Protein AF-A0A0G1T7R8-F1 (afdb_monomer_lite)

Radius of gyration: 22.62 Å; chains: 1; bounding box: 41×44×60 Å

Secondary structure (DSSP, 8-state):
--HHHHHHHHHHHHHHTTSSS--SS----------B--EEEEEEEESSEE-TT--EEEEEEEEEEEEE--TTS--EEEEEEEEEEEEEE--SSSEEEEEEEEEEEETTTEEEEEEEEEEEE-

Sequence (122 aa):
MTSRMLRQLLVVVTLVVMTSACEQMARSTVSPSPVVVPTTGTVTASPGSTSLGHSVNVSWTATSSVRVDVCNVQCSTLATATVSGQTTHTPSAPGEWRYVLYGVAAQPDVFVRLAETSVTVR

Foldseek 3Di:
DPVVVVVVVVVVVVVPVPDDDPDDDDPDPPPQQDFWWDKAKDKDWPPQEEEAQDKIKIKMKMKIWTWGDDPPDDIDTPDMDMDIDMDIDGDHDFAKDKDWDWDDGDPPDDIDTHYMGIHGYD

Structure (mmCIF, N/CA/C/O backbone):
data_AF-A0A0G1T7R8-F1
#
_entry.id   AF-A0A0G1T7R8-F1
#
loop_
_atom_site.group_PDB
_atom_site.id
_atom_site.type_symbol
_atom_site.label_atom_id
_atom_site.label_alt_id
_atom_site.label_comp_id
_atom_site.label_asym_id
_atom_site.label_entity_id
_atom_site.label_seq_id
_atom_site.pdbx_PDB_ins_code
_atom_site.Cartn_x
_atom_site.Cartn_y
_atom_site.Cartn_z
_atom_site.occupancy
_atom_site.B_iso_or_equiv
_atom_site.auth_seq_id
_atom_site.auth_comp_id
_atom_site.auth_asym_id
_atom_site.auth_atom_id
_atom_site.pdbx_PDB_model_num
ATOM 1 N N . MET A 1 1 ? 0.023 30.291 30.024 1.00 51.03 1 MET A N 1
ATOM 2 C CA . MET A 1 1 ? 0.276 29.156 30.946 1.00 51.03 1 MET A CA 1
ATOM 3 C C . MET A 1 1 ? -1.027 28.411 31.283 1.00 51.03 1 MET A C 1
ATOM 5 O O . MET A 1 1 ? -1.378 28.288 32.444 1.00 51.03 1 MET A O 1
ATOM 9 N N . THR A 1 2 ? -1.765 27.897 30.292 1.00 51.75 2 THR A N 1
ATOM 10 C CA . THR A 1 2 ? -3.112 27.309 30.513 1.00 51.75 2 THR A CA 1
ATOM 11 C C . THR A 1 2 ? -3.282 25.884 29.969 1.00 51.75 2 THR A C 1
ATOM 13 O O . THR A 1 2 ? -4.270 25.231 30.288 1.00 51.75 2 THR A O 1
ATOM 16 N N . SER A 1 3 ? -2.315 25.329 29.222 1.00 53.81 3 SER A N 1
ATOM 17 C CA . SER A 1 3 ? -2.485 23.990 28.623 1.00 53.81 3 SER A CA 1
ATOM 18 C C . SER A 1 3 ? -2.158 22.816 29.557 1.00 53.81 3 SER A C 1
ATOM 20 O O . SER A 1 3 ? -2.613 21.700 29.309 1.00 53.81 3 SER A O 1
ATOM 22 N N . ARG A 1 4 ? -1.418 23.039 30.656 1.00 53.28 4 ARG A N 1
ATOM 23 C CA . ARG A 1 4 ? -1.129 21.973 31.638 1.00 53.28 4 A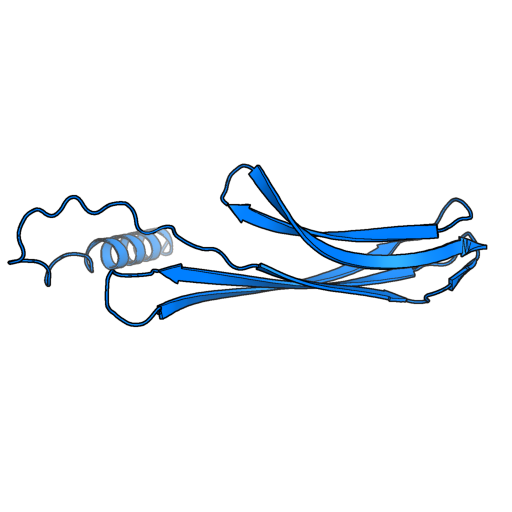RG A CA 1
ATOM 24 C C . ARG A 1 4 ? -2.352 21.605 32.482 1.00 53.28 4 ARG A C 1
ATOM 26 O O . ARG A 1 4 ? -2.565 20.423 32.725 1.00 53.28 4 ARG A O 1
ATOM 33 N N . MET A 1 5 ? -3.186 22.583 32.838 1.00 50.88 5 MET A N 1
ATOM 34 C CA . MET A 1 5 ? -4.421 22.336 33.593 1.00 50.88 5 MET A CA 1
ATOM 35 C C . MET A 1 5 ? -5.480 21.626 32.746 1.00 50.88 5 MET A C 1
ATOM 37 O O . MET A 1 5 ? -6.126 20.71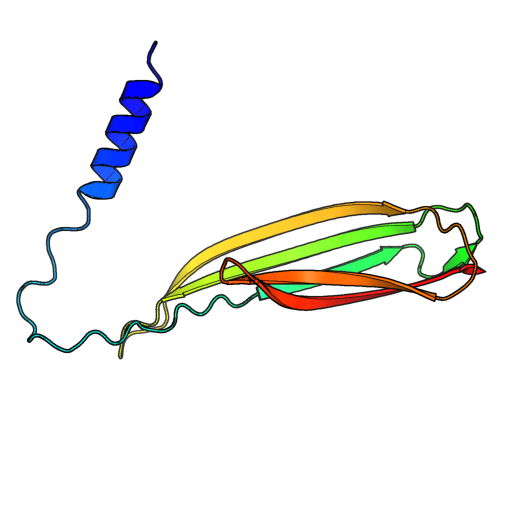2 33.242 1.00 50.88 5 MET A O 1
ATOM 41 N N . LEU A 1 6 ? -5.582 21.945 31.448 1.00 49.31 6 LEU A N 1
ATOM 42 C CA . LEU A 1 6 ? -6.498 21.248 30.538 1.00 49.31 6 LEU A CA 1
ATOM 43 C C . LEU A 1 6 ? -6.104 19.775 30.346 1.00 49.31 6 LEU A C 1
ATOM 45 O O . LEU A 1 6 ? -6.970 18.911 30.345 1.00 49.31 6 LEU A O 1
ATOM 49 N N . ARG A 1 7 ? -4.801 19.467 30.247 1.00 52.78 7 ARG A N 1
ATOM 50 C CA . ARG A 1 7 ? -4.322 18.075 30.158 1.00 52.78 7 ARG A CA 1
ATOM 51 C C . ARG A 1 7 ? -4.558 17.290 31.445 1.00 52.78 7 ARG A C 1
ATOM 53 O O . ARG A 1 7 ? -4.936 16.130 31.362 1.00 52.78 7 ARG A O 1
ATOM 60 N N . GLN A 1 8 ? -4.373 17.903 32.614 1.00 52.25 8 GLN A N 1
ATOM 61 C CA . GLN A 1 8 ? -4.674 17.243 33.887 1.00 52.25 8 GLN A CA 1
ATOM 62 C C . GLN A 1 8 ? -6.178 17.024 34.071 1.00 52.25 8 GLN A C 1
ATOM 64 O O . GLN A 1 8 ? -6.567 15.940 34.484 1.00 52.25 8 GLN A O 1
ATOM 69 N N . LEU A 1 9 ? -7.026 17.984 33.686 1.00 48.97 9 LEU A N 1
ATOM 70 C CA . LEU A 1 9 ? -8.479 17.811 33.735 1.00 48.97 9 LEU A CA 1
ATOM 71 C C . LEU A 1 9 ? -8.946 16.692 32.792 1.00 48.97 9 LEU A C 1
ATOM 73 O O . LEU A 1 9 ? -9.767 15.872 33.179 1.00 48.97 9 LEU A O 1
ATOM 77 N N . LEU A 1 10 ? -8.385 16.621 31.579 1.00 49.28 10 LEU A N 1
ATOM 78 C CA . LEU A 1 10 ? -8.746 15.608 30.584 1.00 49.28 10 LEU A CA 1
ATOM 79 C C . LEU A 1 10 ? -8.294 14.208 31.017 1.00 49.28 10 LEU A C 1
ATOM 81 O O . LEU A 1 10 ? -9.065 13.274 30.861 1.00 49.28 10 LEU A O 1
ATOM 85 N N . VAL A 1 11 ? -7.106 14.082 31.628 1.00 52.28 11 VAL A N 1
ATOM 86 C CA . VAL A 1 11 ? -6.603 12.819 32.204 1.00 52.28 11 VAL A CA 1
ATOM 87 C C . VAL A 1 11 ? -7.409 12.393 33.433 1.00 52.28 11 VAL A C 1
ATOM 89 O O . VAL A 1 11 ? -7.689 11.213 33.588 1.00 52.28 11 VAL A O 1
ATOM 92 N N . VAL A 1 12 ? -7.825 13.326 34.295 1.00 48.34 12 VAL A N 1
ATOM 93 C CA . VAL A 1 12 ? -8.665 13.009 35.464 1.00 48.34 12 VAL A CA 1
ATOM 94 C C . VAL A 1 12 ? -10.082 12.613 35.034 1.00 48.34 12 VAL A C 1
ATOM 96 O O . VAL A 1 12 ? -10.644 11.682 35.601 1.00 48.34 12 VAL A O 1
ATOM 99 N N . VAL A 1 13 ? -10.641 13.231 33.989 1.00 42.97 13 VAL A N 1
ATOM 100 C CA . VAL A 1 13 ? -11.958 12.857 33.444 1.00 42.97 13 VAL A CA 1
ATOM 101 C C . VAL A 1 13 ? -11.915 11.500 32.725 1.00 42.97 13 VAL A C 1
ATOM 103 O O . VAL A 1 13 ? -12.845 10.718 32.897 1.00 42.97 13 VAL A O 1
ATOM 106 N N . THR A 1 14 ? -10.839 11.148 32.004 1.00 49.03 14 THR A N 1
ATOM 107 C CA . THR A 1 14 ? -10.681 9.777 31.470 1.00 49.03 14 THR A CA 1
ATOM 108 C C . THR A 1 14 ? -10.382 8.734 32.545 1.00 49.03 14 THR A C 1
ATOM 110 O O . THR A 1 14 ? -10.718 7.571 32.338 1.00 49.03 14 THR A O 1
ATOM 113 N N . LEU A 1 15 ? -9.815 9.111 33.697 1.00 43.78 15 LEU A N 1
ATOM 114 C CA . LEU A 1 15 ? -9.581 8.174 34.804 1.00 43.78 15 LEU A CA 1
ATOM 115 C C . LEU A 1 15 ? -10.829 7.924 35.676 1.00 43.78 15 LEU A C 1
ATOM 117 O O . LEU A 1 15 ? -10.900 6.894 36.339 1.00 43.78 15 LEU A O 1
ATOM 121 N N . VAL A 1 16 ? -11.811 8.834 35.693 1.00 44.31 16 VAL A N 1
ATOM 122 C CA . VAL A 1 16 ? -12.982 8.756 36.596 1.00 44.31 16 VAL A CA 1
ATOM 123 C C . VAL A 1 16 ? -14.208 8.065 35.968 1.00 44.31 16 VAL A C 1
ATOM 125 O O . VAL A 1 16 ? -15.100 7.634 36.693 1.00 44.31 16 VAL A O 1
ATOM 128 N N . VAL A 1 17 ? -14.243 7.809 34.656 1.00 44.34 17 VAL A N 1
ATOM 129 C CA . VAL A 1 17 ? -15.330 7.026 34.016 1.00 44.34 17 VAL A CA 1
ATOM 130 C C . VAL A 1 17 ? -14.970 5.531 33.920 1.00 44.34 17 VAL A C 1
ATOM 132 O O . VAL A 1 17 ? -15.100 4.900 32.877 1.00 44.34 17 VAL A O 1
ATOM 135 N N . MET A 1 18 ? -14.480 4.951 35.021 1.00 46.47 18 MET A N 1
ATOM 136 C CA . MET A 1 18 ? -14.312 3.493 35.182 1.00 46.47 18 MET A CA 1
ATOM 137 C C . MET A 1 18 ? -14.896 2.942 36.488 1.00 46.47 18 MET A C 1
ATOM 139 O O . MET A 1 18 ? -14.677 1.784 36.835 1.00 46.47 18 MET A O 1
ATOM 143 N N . THR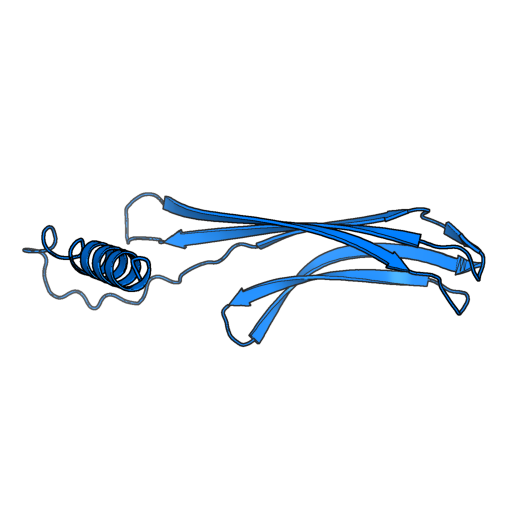 A 1 19 ? -15.699 3.726 37.202 1.00 51.78 19 THR A N 1
ATOM 144 C CA . THR A 1 19 ? -16.430 3.231 38.370 1.00 51.78 19 THR A CA 1
ATOM 145 C C . THR A 1 19 ? -17.929 3.322 38.129 1.00 51.78 19 THR A C 1
ATOM 147 O O . THR A 1 19 ? -18.431 4.399 37.822 1.00 51.78 19 THR A O 1
ATOM 150 N N . SER A 1 20 ? -18.619 2.198 38.346 1.00 45.03 20 SER A N 1
ATOM 151 C CA . SER A 1 20 ? -20.080 1.993 38.398 1.00 45.03 20 SER A CA 1
ATOM 152 C C . SER A 1 20 ? -20.773 1.459 37.133 1.00 45.03 20 SER A C 1
ATOM 154 O O . SER A 1 20 ? -21.517 2.148 36.451 1.00 45.03 20 SER A O 1
ATOM 156 N N . ALA A 1 21 ? -20.556 0.167 36.867 1.00 37.59 21 ALA A N 1
ATOM 157 C CA . ALA A 1 21 ? -21.626 -0.816 36.619 1.00 37.59 21 ALA A CA 1
ATOM 158 C C . ALA A 1 21 ? -21.008 -2.223 36.518 1.00 37.59 21 ALA A C 1
ATOM 160 O O . ALA A 1 21 ? -21.096 -2.895 35.498 1.00 37.59 21 ALA A O 1
ATOM 161 N N . CYS A 1 22 ? -20.298 -2.649 37.563 1.00 40.78 22 CYS A N 1
ATOM 162 C CA . CYS A 1 22 ? -19.892 -4.046 37.716 1.00 40.78 22 CYS A CA 1
ATOM 163 C C . CYS A 1 22 ? -19.820 -4.384 39.211 1.00 40.78 22 CYS A C 1
ATOM 165 O O . CYS A 1 22 ? -18.827 -4.899 39.712 1.00 40.78 22 CYS A O 1
ATOM 167 N N . GLU A 1 23 ? -20.865 -4.019 39.954 1.00 43.78 23 GLU A N 1
ATOM 168 C CA . GLU A 1 23 ? -21.167 -4.703 41.208 1.00 43.78 23 GLU A CA 1
ATOM 169 C C . GLU A 1 23 ? -22.203 -5.778 40.892 1.00 43.78 23 GLU A C 1
ATOM 171 O O . GLU A 1 23 ? -23.192 -5.511 40.219 1.00 43.78 23 GLU A O 1
ATOM 176 N N . GLN A 1 24 ? -21.929 -6.992 41.368 1.00 39.00 24 GLN A N 1
ATOM 177 C CA . GLN A 1 24 ? -22.662 -8.237 41.122 1.00 39.00 24 GLN A CA 1
ATOM 178 C C . GLN A 1 24 ? -22.487 -8.845 39.731 1.00 39.00 24 GLN A C 1
ATOM 180 O O . GLN A 1 24 ? -23.417 -8.936 38.944 1.00 39.00 24 GLN A O 1
ATOM 185 N N . MET A 1 25 ? -21.329 -9.458 39.512 1.00 38.25 25 MET A N 1
ATOM 186 C CA . MET A 1 25 ? -21.329 -10.873 39.150 1.00 38.25 25 MET A CA 1
ATOM 187 C C . MET A 1 25 ? -20.030 -11.511 39.625 1.00 38.25 25 MET A C 1
ATOM 189 O O . MET A 1 25 ? -18.992 -10.861 39.730 1.00 38.25 25 MET A O 1
ATOM 193 N N . ALA A 1 26 ? -20.152 -12.771 40.028 1.00 38.28 26 ALA A N 1
ATOM 194 C CA . ALA A 1 26 ? -19.116 -13.575 40.643 1.00 38.28 26 ALA A CA 1
ATOM 195 C C . ALA A 1 26 ? -17.767 -13.432 39.933 1.00 38.28 26 ALA A C 1
ATOM 197 O O . ALA A 1 26 ? -17.708 -13.287 38.714 1.00 38.28 26 ALA A O 1
ATOM 198 N N . ARG A 1 27 ? -16.705 -13.530 40.736 1.00 42.31 27 ARG A N 1
ATOM 199 C CA . ARG A 1 27 ? -15.289 -13.618 40.369 1.00 42.31 27 ARG A CA 1
ATOM 200 C C . ARG A 1 27 ? -15.059 -14.739 39.345 1.00 42.31 27 ARG A C 1
ATOM 202 O O . ARG A 1 27 ? -14.542 -15.797 39.677 1.00 42.31 27 ARG A O 1
ATOM 209 N N . SER A 1 28 ? -15.471 -14.512 38.106 1.00 38.56 28 SER A N 1
ATOM 210 C CA . SER A 1 28 ? -15.029 -15.266 36.952 1.00 38.56 28 SER A CA 1
ATOM 211 C C . SER A 1 28 ? -13.677 -14.687 36.611 1.00 38.56 28 SER A C 1
ATOM 213 O O . SER A 1 28 ? -13.536 -13.482 36.415 1.00 38.56 28 SER A O 1
ATOM 215 N N . THR A 1 29 ? -12.667 -15.542 36.623 1.00 39.41 29 THR A N 1
ATOM 216 C CA . THR A 1 29 ? -11.401 -15.331 35.939 1.00 39.41 29 THR A CA 1
ATOM 217 C C . THR A 1 29 ? -11.711 -14.737 34.567 1.00 39.41 29 THR A C 1
ATOM 219 O O . THR A 1 29 ? -12.133 -15.450 33.659 1.00 39.41 29 THR A O 1
ATOM 222 N N . VAL A 1 30 ? -11.579 -13.415 34.431 1.00 42.72 30 VAL A N 1
ATOM 223 C CA . VAL A 1 30 ? -11.630 -12.749 33.134 1.00 42.72 30 VAL A CA 1
ATOM 224 C C . VAL A 1 30 ? -10.374 -13.227 32.427 1.00 42.72 30 VAL A C 1
ATOM 226 O O . VAL A 1 30 ? -9.285 -12.695 32.632 1.00 42.72 30 VAL A O 1
ATOM 229 N N . SER A 1 31 ? -10.509 -14.315 31.668 1.00 42.97 31 SER A N 1
ATOM 230 C CA . SER A 1 31 ? -9.562 -14.621 30.609 1.00 42.97 31 SER A CA 1
ATOM 231 C C . SER A 1 31 ? -9.470 -13.344 29.778 1.00 42.97 31 SER A C 1
ATOM 233 O O . SER A 1 31 ? -10.529 -12.825 29.414 1.00 42.97 31 SER A O 1
ATOM 235 N N . PRO A 1 32 ? -8.276 -12.777 29.536 1.00 46.84 32 PRO A N 1
ATOM 236 C CA . PRO A 1 32 ? -8.171 -11.599 28.696 1.00 46.84 32 PRO A CA 1
ATOM 237 C C . PRO A 1 32 ? -8.794 -11.967 27.353 1.00 46.84 32 PRO A C 1
ATOM 239 O O . PRO A 1 32 ? -8.266 -12.823 26.640 1.00 46.84 32 PRO A O 1
ATOM 242 N N . SER A 1 33 ? -9.960 -11.397 27.043 1.00 52.41 33 SER A N 1
ATOM 243 C CA . SER A 1 33 ? -10.527 -11.526 25.710 1.00 52.41 33 SER A CA 1
ATOM 244 C C . SER A 1 33 ? -9.453 -11.058 24.732 1.00 52.41 33 SER A C 1
ATOM 246 O O . SER A 1 33 ? -8.875 -9.986 24.951 1.00 52.41 33 SER A O 1
ATOM 248 N N . PRO A 1 34 ? -9.120 -11.849 23.702 1.00 55.88 34 PRO A N 1
ATOM 249 C CA . PRO A 1 34 ? -8.091 -11.459 22.759 1.00 55.88 34 PRO A CA 1
ATOM 250 C C . PRO A 1 34 ? -8.529 -10.152 22.101 1.00 55.88 34 PRO A C 1
ATOM 252 O O . PRO A 1 34 ? -9.563 -10.091 21.440 1.00 55.88 34 PRO A O 1
ATOM 255 N N . VAL A 1 35 ? -7.757 -9.084 22.302 1.00 58.62 35 VAL A N 1
ATOM 256 C CA . VAL A 1 35 ? -7.920 -7.865 21.513 1.00 58.62 35 VAL A CA 1
ATOM 257 C C . VAL A 1 35 ? -7.465 -8.217 20.103 1.00 58.62 35 VAL A C 1
ATOM 259 O O . VAL A 1 35 ? -6.270 -8.329 19.838 1.00 58.62 35 VAL A O 1
ATOM 262 N N . VAL A 1 36 ? -8.419 -8.453 19.205 1.00 60.59 36 VAL A N 1
ATOM 263 C CA . VAL A 1 36 ? -8.120 -8.688 17.794 1.00 60.59 36 VAL A CA 1
ATOM 264 C C . VAL A 1 36 ? -8.013 -7.331 17.113 1.00 60.59 36 VAL A C 1
ATOM 266 O O . VAL A 1 36 ? -8.947 -6.526 17.154 1.00 60.59 36 VAL A O 1
ATOM 269 N N . VAL A 1 37 ? -6.871 -7.088 16.471 1.00 69.06 37 VAL A N 1
ATOM 270 C CA . VAL A 1 37 ? -6.619 -5.891 15.664 1.00 69.06 37 VAL A CA 1
ATOM 271 C C . VAL A 1 37 ? -6.623 -6.295 14.186 1.00 69.06 37 VAL A C 1
ATOM 273 O O . VAL A 1 37 ? -5.559 -6.535 13.607 1.00 69.06 37 VAL A O 1
ATOM 276 N N . PRO A 1 38 ? -7.798 -6.465 13.547 1.00 70.25 38 PRO A N 1
ATOM 277 C CA . PRO A 1 38 ? -7.845 -6.691 12.110 1.00 70.25 38 PRO A CA 1
ATOM 278 C C . PRO A 1 38 ? -7.244 -5.488 11.377 1.00 70.25 38 PRO A C 1
ATOM 280 O O . PRO A 1 38 ? -7.619 -4.335 11.615 1.00 70.25 38 PRO A O 1
ATOM 283 N N . THR A 1 39 ? -6.321 -5.784 10.466 1.00 81.25 39 THR A N 1
ATOM 284 C CA . THR A 1 39 ? -5.651 -4.806 9.610 1.00 81.25 39 THR A CA 1
ATOM 285 C C . THR A 1 39 ? -5.889 -5.163 8.147 1.00 81.25 39 THR A C 1
ATOM 287 O O . THR A 1 39 ? -5.813 -6.326 7.755 1.00 81.25 39 THR A O 1
ATOM 290 N N . THR A 1 40 ? -6.206 -4.165 7.330 1.00 88.62 40 THR A N 1
ATOM 291 C CA . THR A 1 40 ? -6.351 -4.289 5.876 1.00 88.62 40 THR A CA 1
ATOM 292 C C . THR A 1 40 ? -5.608 -3.150 5.199 1.00 88.62 40 THR A C 1
ATOM 294 O O . THR A 1 40 ? -5.342 -2.114 5.811 1.00 88.62 40 THR A O 1
ATOM 297 N N . GLY A 1 41 ? -5.244 -3.318 3.932 1.00 91.75 41 GLY A N 1
ATOM 298 C CA . GLY A 1 41 ? -4.610 -2.240 3.194 1.00 91.75 41 GLY A CA 1
ATOM 299 C C . GLY A 1 41 ? -4.583 -2.467 1.696 1.00 91.75 41 GLY A C 1
ATOM 300 O O . GLY A 1 41 ? -4.855 -3.558 1.204 1.00 91.75 41 GLY A O 1
ATOM 301 N N . THR A 1 42 ? -4.253 -1.403 0.981 1.00 92.88 42 THR A N 1
ATOM 302 C CA . THR A 1 42 ? -4.058 -1.371 -0.463 1.00 92.88 42 THR A CA 1
ATOM 303 C C . THR A 1 42 ? -2.759 -0.637 -0.763 1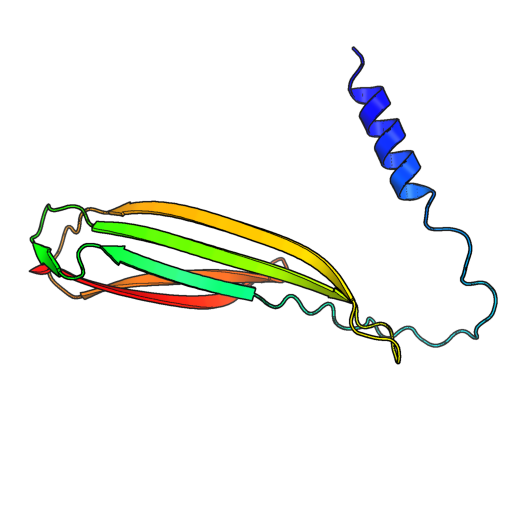.00 92.88 42 THR A C 1
ATOM 305 O O . THR A 1 42 ? -2.388 0.315 -0.074 1.00 92.88 42 THR A O 1
ATOM 308 N N . VAL A 1 43 ? -2.048 -1.088 -1.792 1.00 93.94 43 VAL A N 1
ATOM 309 C CA . VAL A 1 43 ? -0.873 -0.403 -2.332 1.00 93.94 43 VAL A CA 1
ATOM 310 C C . VAL A 1 43 ? -0.954 -0.433 -3.849 1.00 93.94 43 VAL A C 1
ATOM 312 O O . VAL A 1 43 ? -1.276 -1.462 -4.440 1.00 93.94 43 VAL A O 1
ATOM 315 N N . THR A 1 44 ? -0.687 0.703 -4.478 1.00 95.12 44 THR A N 1
ATOM 316 C CA . THR A 1 44 ? -0.695 0.860 -5.932 1.00 95.12 44 THR A CA 1
ATOM 317 C C . THR A 1 44 ? 0.545 1.613 -6.372 1.00 95.12 44 THR A C 1
ATOM 319 O O . THR A 1 44 ? 0.939 2.584 -5.729 1.00 95.12 44 THR A O 1
ATOM 322 N N . ALA A 1 45 ? 1.147 1.177 -7.475 1.00 93.31 45 ALA A N 1
ATOM 323 C CA . ALA A 1 45 ? 2.293 1.832 -8.085 1.00 93.31 45 ALA A CA 1
ATOM 324 C C . ALA A 1 45 ? 1.964 2.246 -9.525 1.00 93.31 45 ALA A C 1
ATOM 326 O O . ALA A 1 45 ? 1.308 1.507 -10.259 1.00 93.31 45 ALA A O 1
ATOM 327 N N . SER A 1 46 ? 2.396 3.443 -9.917 1.00 94.75 46 SER A N 1
ATOM 328 C CA . SER A 1 46 ? 2.157 4.007 -11.243 1.00 94.75 46 SER A CA 1
ATOM 329 C C . SER A 1 46 ? 3.372 4.805 -11.733 1.00 94.75 46 SER A C 1
ATOM 331 O O . SER A 1 46 ? 3.883 5.638 -10.981 1.00 94.75 46 SER A O 1
ATOM 333 N N . PRO A 1 47 ? 3.825 4.607 -12.983 1.00 94.56 47 PRO A N 1
ATOM 334 C CA . PRO A 1 47 ? 3.284 3.663 -13.968 1.00 94.56 47 PRO A CA 1
ATOM 335 C C . PRO A 1 47 ? 3.645 2.200 -13.637 1.00 94.56 47 PRO A C 1
ATOM 337 O O . PRO A 1 47 ? 4.636 1.940 -12.962 1.00 94.56 47 PRO A O 1
ATOM 340 N N . GLY A 1 48 ? 2.858 1.233 -14.131 1.00 89.88 48 GLY A N 1
ATOM 341 C CA . GLY A 1 48 ? 3.117 -0.211 -13.944 1.00 89.88 48 GLY A CA 1
ATOM 342 C C . GLY A 1 48 ? 4.359 -0.732 -14.689 1.00 89.88 48 GLY A C 1
ATOM 343 O O . GLY A 1 48 ? 4.870 -1.817 -14.407 1.00 89.88 48 GLY A O 1
ATOM 344 N N . SER A 1 49 ? 4.885 0.068 -15.615 1.00 93.12 49 SER A N 1
ATOM 345 C CA . SER A 1 49 ? 6.182 -0.134 -16.252 1.00 93.12 49 SER A CA 1
ATOM 346 C C . SER A 1 49 ? 6.859 1.209 -16.498 1.00 93.12 49 SER A C 1
ATOM 348 O O . SER A 1 49 ? 6.184 2.156 -16.900 1.00 93.12 49 SER A O 1
ATOM 350 N N . THR A 1 50 ? 8.173 1.288 -16.307 1.00 93.62 50 THR A N 1
ATOM 351 C CA . THR A 1 50 ? 8.948 2.519 -16.507 1.00 93.62 50 THR A CA 1
ATOM 352 C C . THR A 1 50 ? 10.349 2.219 -17.044 1.00 93.62 50 THR A C 1
ATOM 354 O O . THR A 1 50 ? 10.773 1.064 -17.050 1.00 93.62 50 THR A O 1
ATOM 357 N N . SER A 1 51 ? 11.068 3.247 -17.486 1.00 94.62 51 SER A N 1
ATOM 358 C CA . SER A 1 51 ? 12.490 3.137 -17.828 1.00 94.62 51 SER A CA 1
ATOM 359 C C . SER A 1 51 ? 13.364 3.576 -16.655 1.00 94.62 51 SER A C 1
ATOM 361 O O . SER A 1 51 ? 12.919 4.324 -15.780 1.00 94.62 51 SER A O 1
ATOM 363 N N . LEU A 1 52 ? 14.632 3.168 -16.651 1.00 92.25 52 LEU A N 1
ATOM 364 C CA . LEU A 1 52 ? 15.622 3.706 -15.713 1.00 92.25 52 LEU A CA 1
ATOM 365 C C . LEU A 1 52 ? 15.593 5.242 -15.640 1.00 92.25 52 LEU A C 1
ATOM 367 O O . LEU A 1 52 ? 15.391 5.936 -16.641 1.00 92.25 52 LEU A O 1
ATOM 371 N N . GLY A 1 53 ? 15.774 5.775 -14.429 1.00 86.56 53 GLY A N 1
ATOM 372 C CA . GLY A 1 53 ? 15.789 7.219 -14.181 1.00 86.56 53 GLY A CA 1
ATOM 373 C C . GLY A 1 53 ? 14.417 7.905 -14.204 1.00 86.56 53 GLY A C 1
ATOM 374 O O . GLY A 1 53 ? 14.346 9.098 -13.919 1.00 86.56 53 GLY A O 1
ATOM 375 N N . HIS A 1 54 ? 13.329 7.179 -14.479 1.00 92.38 54 HIS A N 1
ATOM 376 C CA . HIS A 1 54 ? 11.971 7.719 -14.434 1.00 92.38 54 HIS A CA 1
ATOM 377 C C . HIS A 1 54 ? 11.278 7.362 -13.122 1.00 92.38 54 HIS A C 1
ATOM 379 O O . HIS A 1 54 ? 11.343 6.231 -12.642 1.00 92.38 54 HIS A O 1
ATOM 385 N N . SER A 1 55 ? 10.585 8.336 -12.545 1.00 92.62 55 SER A N 1
ATOM 386 C CA . SER A 1 55 ? 9.933 8.170 -11.254 1.00 92.62 5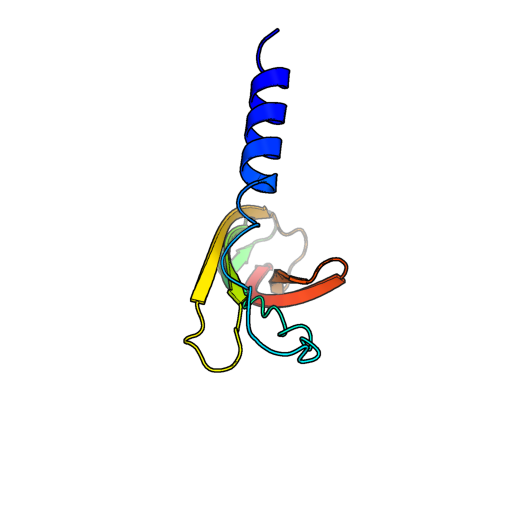5 SER A CA 1
ATOM 387 C C . SER A 1 55 ? 8.691 7.279 -11.315 1.00 92.62 55 SER A C 1
ATOM 389 O O . SER A 1 55 ? 7.888 7.345 -12.244 1.00 92.62 55 SER A O 1
ATOM 391 N N . VAL A 1 56 ? 8.520 6.486 -10.263 1.00 93.56 56 VAL A N 1
ATOM 392 C CA . VAL A 1 56 ? 7.341 5.683 -9.946 1.00 93.56 56 VAL A CA 1
ATOM 393 C C . VAL A 1 56 ? 6.676 6.297 -8.724 1.00 93.56 56 VAL A C 1
ATOM 395 O O . VAL A 1 56 ? 7.311 6.486 -7.686 1.00 93.56 56 VAL A O 1
ATOM 398 N N . ASN A 1 57 ? 5.387 6.584 -8.831 1.00 94.81 57 ASN A N 1
ATOM 399 C CA . ASN A 1 57 ? 4.559 7.014 -7.718 1.00 94.81 57 ASN A CA 1
ATOM 400 C C . ASN A 1 57 ? 3.915 5.800 -7.061 1.00 94.81 57 ASN A C 1
ATOM 402 O O . ASN A 1 57 ? 3.266 4.999 -7.730 1.00 94.81 57 ASN A O 1
ATOM 406 N N . VAL A 1 58 ? 4.062 5.690 -5.747 1.00 94.31 58 VAL A N 1
ATOM 407 C CA . VAL A 1 58 ? 3.481 4.619 -4.942 1.00 94.31 58 VAL A CA 1
ATOM 408 C C . VAL A 1 58 ? 2.543 5.246 -3.930 1.00 94.31 58 VAL A C 1
ATOM 410 O O . VAL A 1 58 ? 2.963 6.070 -3.119 1.00 94.31 58 VAL A O 1
ATOM 413 N N . SER A 1 59 ? 1.277 4.860 -3.972 1.00 94.56 59 SER A N 1
ATOM 414 C CA . SER A 1 59 ? 0.255 5.273 -3.014 1.00 94.56 59 SER A CA 1
ATOM 415 C C . SER A 1 59 ? -0.251 4.068 -2.240 1.00 94.56 59 SER A C 1
ATOM 417 O O . SER A 1 59 ? -0.277 2.943 -2.743 1.00 94.56 59 SER A O 1
ATOM 419 N N . TRP A 1 60 ? -0.637 4.296 -0.992 1.00 94.56 60 TRP A N 1
ATOM 420 C CA . TRP A 1 60 ? -1.123 3.240 -0.119 1.00 94.56 60 TRP A CA 1
ATOM 421 C C . TRP A 1 60 ? -2.179 3.760 0.845 1.00 94.56 60 TRP A C 1
ATOM 423 O O . TRP A 1 60 ? -2.248 4.948 1.164 1.00 94.56 60 TRP A O 1
ATOM 433 N N . THR A 1 61 ? -3.022 2.850 1.313 1.00 92.19 61 THR A N 1
ATOM 434 C CA . THR A 1 61 ? -3.985 3.083 2.389 1.00 92.19 61 THR A CA 1
ATOM 435 C C . THR A 1 61 ? -4.004 1.853 3.281 1.00 92.19 61 THR A C 1
ATOM 437 O O . THR A 1 61 ? -4.027 0.733 2.785 1.00 92.19 61 THR A O 1
ATOM 440 N N . ALA A 1 62 ? -3.975 2.051 4.591 1.00 89.31 62 ALA A N 1
ATOM 441 C CA . ALA A 1 62 ? -4.071 0.999 5.588 1.00 89.31 62 ALA A CA 1
ATOM 442 C C . ALA A 1 62 ? -5.164 1.357 6.594 1.00 89.31 62 ALA A C 1
ATOM 444 O O . ALA A 1 62 ? -5.242 2.496 7.056 1.00 89.31 62 ALA A O 1
ATOM 445 N N . THR A 1 63 ? -5.980 0.377 6.958 1.00 86.31 63 THR A N 1
ATOM 446 C CA . THR A 1 63 ? -7.017 0.509 7.976 1.00 86.31 63 THR A CA 1
ATOM 447 C C . THR A 1 63 ? -6.782 -0.526 9.062 1.00 86.31 63 THR A C 1
ATOM 449 O O . THR A 1 63 ? -6.586 -1.707 8.788 1.00 86.31 63 THR A O 1
ATOM 452 N N . SER A 1 64 ? -6.813 -0.071 10.308 1.00 82.81 64 SER A N 1
ATOM 453 C CA . SER A 1 64 ? -6.787 -0.907 11.501 1.00 82.81 64 SER A CA 1
ATOM 454 C C . SER A 1 64 ? -8.052 -0.650 12.305 1.00 82.81 64 SER A C 1
ATOM 456 O O . SER A 1 64 ? -8.504 0.493 12.395 1.00 82.81 64 SER A O 1
ATOM 458 N N . SER A 1 65 ? -8.638 -1.691 12.888 1.00 78.00 65 SER A N 1
ATOM 459 C CA . SER A 1 65 ? -9.729 -1.515 13.848 1.00 78.00 65 SER A CA 1
ATOM 460 C C . SER A 1 65 ? -9.470 -2.306 15.118 1.00 78.00 65 SER A C 1
ATOM 462 O O . SER A 1 65 ? -8.856 -3.364 15.075 1.00 78.00 65 SER A O 1
ATOM 464 N N . VAL A 1 66 ? -9.917 -1.775 16.253 1.00 69.56 66 VAL A N 1
ATOM 465 C CA . VAL A 1 66 ? -9.850 -2.449 17.551 1.00 69.56 66 VAL A CA 1
ATOM 466 C C . VAL A 1 66 ? -11.232 -2.993 17.869 1.00 69.56 66 VAL A C 1
ATOM 468 O O . VAL A 1 66 ? -12.210 -2.239 17.915 1.00 69.56 66 VAL A O 1
ATOM 471 N N . ARG A 1 67 ? -11.311 -4.305 18.094 1.00 68.19 67 ARG A N 1
ATOM 472 C CA . ARG A 1 67 ? -12.531 -4.991 18.522 1.00 68.19 67 ARG A CA 1
ATOM 473 C C . ARG A 1 67 ? -12.329 -5.535 19.927 1.00 68.19 67 ARG A C 1
ATOM 475 O O . ARG A 1 67 ? -11.274 -6.089 20.229 1.00 68.19 67 ARG A O 1
ATOM 482 N N . VAL A 1 68 ? -13.334 -5.356 20.778 1.00 60.75 68 VAL A N 1
ATOM 483 C CA . VAL A 1 68 ? -13.391 -6.028 22.077 1.00 60.75 68 VAL A CA 1
ATOM 484 C C . VAL A 1 68 ? -14.547 -7.005 22.044 1.00 60.75 68 VAL A C 1
ATOM 486 O O . VAL A 1 68 ? -15.709 -6.617 21.908 1.00 60.75 68 VAL A O 1
ATOM 489 N N . ASP A 1 69 ? -14.191 -8.277 22.176 1.00 59.84 69 ASP A N 1
ATOM 490 C CA . ASP A 1 69 ? -15.140 -9.363 22.336 1.00 59.84 69 ASP A CA 1
ATOM 491 C C . ASP A 1 69 ? -15.416 -9.531 23.827 1.00 59.84 69 ASP A C 1
ATOM 493 O O . ASP A 1 69 ? -14.630 -10.117 24.572 1.00 59.84 69 ASP A O 1
ATOM 497 N N . VAL A 1 70 ? -16.528 -8.970 24.292 1.00 60.12 70 VAL A N 1
ATOM 498 C CA . VAL A 1 70 ? -17.030 -9.272 25.633 1.00 60.12 70 VAL A CA 1
ATOM 499 C C . VAL A 1 70 ? -17.845 -10.553 25.521 1.00 60.12 70 VAL A C 1
ATOM 501 O O . VAL A 1 70 ? -18.762 -10.628 24.705 1.00 60.12 70 VAL A O 1
ATOM 504 N N . CYS A 1 71 ? -17.486 -11.572 26.307 1.00 52.59 71 CYS A N 1
ATOM 505 C CA . CYS A 1 71 ? -18.139 -12.880 26.308 1.00 52.59 71 CYS A CA 1
ATOM 506 C C . CYS A 1 71 ? -19.670 -12.757 26.164 1.00 52.59 71 CYS A C 1
ATOM 508 O O . CYS A 1 71 ? -20.323 -12.143 27.005 1.00 52.59 71 CYS A O 1
ATOM 510 N N . ASN A 1 72 ? -20.232 -13.376 25.119 1.00 50.28 72 ASN A N 1
ATOM 511 C CA . ASN A 1 72 ? -21.673 -13.486 24.842 1.00 50.28 72 ASN A CA 1
ATOM 512 C C . ASN A 1 72 ? -22.463 -12.212 24.474 1.00 50.28 72 ASN A C 1
ATOM 514 O O . ASN A 1 72 ? -23.689 -12.289 24.393 1.00 50.28 72 ASN A O 1
ATOM 518 N N . VAL A 1 73 ? -21.828 -11.077 24.163 1.00 48.75 73 VAL A N 1
ATOM 519 C CA . VAL A 1 73 ? -22.537 -9.901 23.615 1.00 48.75 73 VAL A CA 1
ATOM 520 C C . VAL A 1 73 ? -21.792 -9.370 22.389 1.00 48.75 73 VAL A C 1
ATOM 522 O O . VAL A 1 73 ? -20.568 -9.393 22.343 1.00 48.75 73 VAL A O 1
ATOM 525 N N . GLN A 1 74 ? -22.551 -8.962 21.368 1.00 56.16 74 GLN A N 1
ATOM 526 C CA . GLN A 1 74 ? -22.101 -8.517 20.042 1.00 56.16 74 GLN A CA 1
ATOM 527 C C . GLN A 1 74 ? -20.717 -7.838 20.017 1.00 56.16 74 GLN A C 1
ATOM 529 O O . GLN A 1 74 ? -20.484 -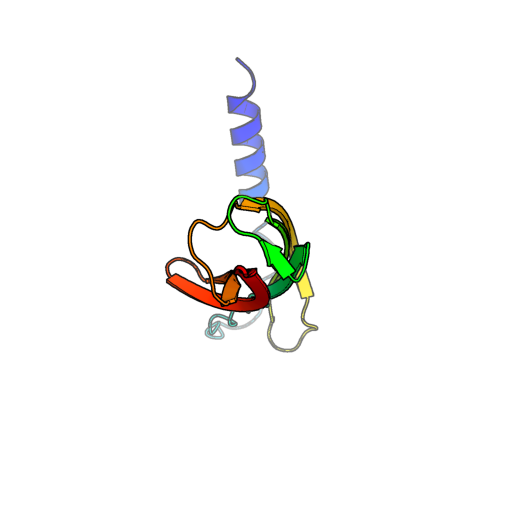6.852 20.720 1.00 56.16 74 GLN A O 1
ATOM 534 N N . CYS A 1 75 ? -19.834 -8.319 19.130 1.00 58.44 75 CYS A N 1
ATOM 535 C CA . CYS A 1 75 ? -18.530 -7.715 18.858 1.00 58.44 75 CYS A CA 1
ATOM 536 C C . CYS A 1 75 ? -18.696 -6.226 18.532 1.00 58.44 75 CYS A C 1
ATOM 538 O O . CYS A 1 75 ? -19.230 -5.871 17.477 1.00 58.44 75 CYS A O 1
ATOM 540 N N . SER A 1 76 ? -18.211 -5.350 19.409 1.00 62.72 76 SER A N 1
ATOM 541 C CA . SER A 1 76 ? -18.272 -3.905 19.189 1.00 62.72 76 SER A CA 1
ATOM 542 C C . SER A 1 76 ? -16.922 -3.397 18.690 1.00 62.72 76 SER A C 1
ATOM 544 O O . SER A 1 76 ? -15.873 -3.675 19.275 1.00 62.72 76 SER A O 1
ATOM 546 N N . THR A 1 77 ? -16.940 -2.664 17.573 1.00 67.00 77 THR A N 1
ATOM 547 C CA . THR A 1 77 ? -15.744 -1.972 17.072 1.00 67.00 77 THR A CA 1
ATOM 548 C C . THR A 1 77 ? -15.579 -0.685 17.868 1.00 67.00 77 THR A C 1
ATOM 550 O O . THR A 1 77 ? -16.443 0.185 17.813 1.00 67.00 77 THR A O 1
ATOM 553 N N . LEU A 1 78 ? -14.489 -0.579 18.624 1.00 69.56 78 LEU A N 1
ATOM 554 C CA . LEU A 1 78 ? -14.234 0.548 19.526 1.00 69.56 78 LEU A CA 1
ATOM 555 C C . LEU A 1 78 ? -13.578 1.725 18.816 1.00 69.56 78 LEU A C 1
ATOM 557 O O . LEU A 1 78 ? -13.833 2.879 19.145 1.00 69.56 78 LEU A O 1
ATOM 561 N N . ALA A 1 79 ? -12.706 1.426 17.858 1.00 69.38 79 ALA A N 1
ATOM 562 C CA . ALA A 1 79 ? -11.975 2.431 17.113 1.00 69.38 79 ALA A CA 1
ATOM 563 C C . ALA A 1 79 ? -11.565 1.882 15.752 1.00 69.38 79 ALA A C 1
ATOM 565 O O . ALA A 1 79 ? -11.193 0.713 15.633 1.00 69.38 79 ALA A O 1
ATOM 566 N N . THR A 1 80 ? -11.577 2.759 14.755 1.00 80.12 80 THR A N 1
ATOM 567 C CA . THR A 1 80 ? -11.008 2.512 13.432 1.00 80.12 80 THR A CA 1
ATOM 568 C C . THR A 1 80 ? -10.031 3.637 13.131 1.00 80.12 80 THR A C 1
ATOM 570 O O . THR A 1 80 ? -10.378 4.810 13.257 1.00 80.12 80 THR A O 1
ATOM 573 N N . ALA A 1 81 ? -8.815 3.282 12.737 1.00 79.00 81 ALA A N 1
ATOM 574 C CA . ALA A 1 81 ? -7.800 4.211 12.277 1.00 79.00 81 ALA A CA 1
ATOM 575 C C . ALA A 1 81 ? -7.472 3.900 10.818 1.00 79.00 81 ALA A C 1
ATOM 577 O O . ALA A 1 81 ? -7.133 2.764 10.484 1.00 79.00 81 ALA A O 1
ATOM 578 N N . THR A 1 82 ? -7.551 4.915 9.962 1.00 85.44 82 THR A N 1
ATOM 579 C CA . THR A 1 82 ? -7.139 4.824 8.560 1.00 85.44 82 THR A CA 1
ATOM 580 C C . THR A 1 82 ? -5.976 5.771 8.332 1.00 85.44 82 THR A C 1
ATOM 582 O O . THR A 1 82 ? -6.042 6.943 8.698 1.00 85.44 82 THR A O 1
ATOM 585 N N . VAL A 1 83 ? -4.913 5.257 7.724 1.00 86.12 83 VAL A N 1
ATOM 586 C CA . VAL A 1 83 ? -3.724 6.019 7.352 1.00 86.12 83 VAL A CA 1
ATOM 587 C C . VAL A 1 83 ? -3.490 5.827 5.863 1.00 86.12 83 VAL A C 1
ATOM 589 O O . VAL A 1 83 ? -3.555 4.710 5.356 1.00 86.12 83 VAL A O 1
ATOM 592 N N . SER A 1 84 ? -3.205 6.912 5.158 1.00 91.62 84 SER A N 1
ATOM 593 C CA . SER A 1 84 ? -2.858 6.895 3.740 1.00 91.62 84 SER A CA 1
ATOM 594 C C . SER A 1 84 ? -1.597 7.705 3.504 1.00 91.62 84 SER A C 1
ATOM 596 O O . SER A 1 84 ? -1.348 8.688 4.203 1.00 91.62 84 SER A O 1
ATOM 598 N N . GLY A 1 85 ? -0.836 7.333 2.484 1.00 92.31 85 GLY A N 1
ATOM 599 C CA . GLY A 1 85 ? 0.364 8.059 2.109 1.00 92.31 85 GLY A CA 1
ATOM 600 C C . GLY A 1 85 ? 0.744 7.843 0.658 1.00 92.31 85 GLY A C 1
ATOM 601 O O . GLY A 1 85 ? 0.208 6.979 -0.041 1.00 92.31 85 GLY A O 1
ATOM 602 N N . GLN A 1 86 ? 1.690 8.661 0.216 1.00 94.38 86 GLN A N 1
ATOM 603 C CA . GLN A 1 86 ? 2.275 8.585 -1.108 1.00 94.38 86 GLN A CA 1
ATOM 604 C C . GLN A 1 86 ? 3.779 8.806 -1.006 1.00 94.38 86 GLN A C 1
ATOM 606 O O . GLN A 1 86 ? 4.251 9.594 -0.188 1.00 94.38 86 GLN A O 1
ATOM 611 N N . THR A 1 87 ? 4.526 8.103 -1.845 1.00 91.81 87 THR A N 1
ATOM 612 C CA . THR A 1 87 ? 5.952 8.327 -2.046 1.00 91.81 87 THR A CA 1
ATOM 613 C C . THR A 1 87 ? 6.289 8.229 -3.527 1.00 91.81 87 THR A C 1
ATOM 615 O O . THR A 1 87 ? 5.550 7.626 -4.310 1.00 91.81 87 THR A O 1
ATOM 618 N N . THR A 1 88 ? 7.412 8.820 -3.906 1.00 91.88 88 THR A N 1
ATOM 619 C CA . THR A 1 88 ? 7.961 8.744 -5.255 1.00 91.88 88 THR A CA 1
ATOM 620 C C . THR A 1 88 ? 9.326 8.082 -5.174 1.00 91.88 88 THR A C 1
ATOM 622 O O . THR A 1 88 ? 10.145 8.426 -4.324 1.00 91.88 88 THR A O 1
ATOM 625 N N . HIS A 1 89 ? 9.572 7.121 -6.054 1.00 87.44 89 HIS A N 1
ATOM 626 C CA . HIS A 1 89 ? 10.820 6.378 -6.114 1.00 87.44 89 HIS A CA 1
ATOM 627 C C . HIS A 1 89 ? 11.349 6.367 -7.546 1.00 87.44 89 HIS A C 1
ATOM 629 O O . HIS A 1 89 ? 10.590 6.104 -8.473 1.00 87.44 89 HIS A O 1
ATOM 635 N N . THR A 1 90 ? 12.643 6.612 -7.739 1.00 92.56 90 THR A N 1
ATOM 636 C CA . THR A 1 90 ? 13.280 6.554 -9.062 1.00 92.56 90 THR A CA 1
ATOM 637 C C . THR A 1 90 ? 14.178 5.318 -9.121 1.00 92.56 90 THR A C 1
ATOM 639 O O . THR A 1 90 ? 15.222 5.309 -8.468 1.00 92.56 90 THR A O 1
ATOM 642 N N . PRO A 1 91 ? 13.790 4.260 -9.858 1.00 88.38 91 PRO A N 1
ATOM 643 C CA . PRO A 1 91 ? 14.581 3.042 -9.968 1.00 88.38 91 PRO A CA 1
ATOM 644 C C . PRO A 1 91 ? 15.977 3.298 -10.540 1.00 88.38 91 PRO A C 1
ATOM 646 O O . PRO A 1 91 ? 16.133 3.976 -11.558 1.00 88.38 91 PRO A O 1
ATOM 649 N N . SER A 1 92 ? 16.983 2.710 -9.895 1.00 89.31 92 SER A N 1
ATOM 650 C CA . SER A 1 92 ? 18.395 2.801 -10.287 1.00 89.31 92 SER A CA 1
ATOM 651 C C . SER A 1 92 ? 18.916 1.564 -11.025 1.00 89.31 92 SER A C 1
ATOM 653 O O . SER A 1 92 ? 20.040 1.582 -11.518 1.00 89.31 92 SER A O 1
ATOM 655 N N . ALA A 1 93 ? 18.117 0.497 -11.112 1.00 89.88 93 ALA A N 1
ATOM 656 C CA . ALA A 1 93 ? 18.475 -0.754 -11.775 1.00 89.88 93 ALA A CA 1
ATOM 657 C C . ALA A 1 93 ? 17.260 -1.357 -12.513 1.00 89.88 93 ALA A C 1
ATOM 659 O O . ALA A 1 93 ? 16.127 -1.187 -12.042 1.00 89.88 93 ALA A O 1
ATOM 660 N N . PRO A 1 94 ? 17.474 -2.031 -13.660 1.00 91.81 94 PRO A N 1
ATOM 661 C CA . PRO A 1 94 ? 16.403 -2.696 -14.393 1.00 91.81 94 PRO A CA 1
ATOM 662 C C . PRO A 1 94 ? 15.922 -3.937 -13.629 1.00 91.81 94 PRO A C 1
ATOM 664 O O . PRO A 1 94 ? 16.669 -4.522 -12.843 1.00 91.81 94 PRO A O 1
ATOM 667 N N . GLY A 1 95 ? 14.676 -4.347 -13.868 1.00 91.75 95 GLY A N 1
ATOM 668 C CA . GLY A 1 95 ? 14.058 -5.506 -13.218 1.00 91.75 95 GLY A CA 1
ATOM 669 C C . GLY A 1 95 ? 12.678 -5.225 -12.626 1.00 91.75 95 GLY A C 1
ATOM 670 O O . GLY A 1 95 ? 12.095 -4.159 -12.822 1.00 91.75 95 GLY A O 1
ATOM 671 N N . GLU A 1 96 ? 12.135 -6.206 -11.906 1.00 91.94 96 GLU A N 1
ATOM 672 C CA . GLU A 1 96 ? 10.861 -6.070 -11.196 1.00 91.94 96 GLU A CA 1
ATOM 673 C C . GLU A 1 96 ? 11.093 -5.447 -9.813 1.00 91.94 96 GLU A C 1
ATOM 675 O O . GLU A 1 96 ? 11.744 -6.034 -8.950 1.00 91.94 96 GLU A O 1
ATOM 680 N N . TRP A 1 97 ? 10.536 -4.257 -9.592 1.00 90.06 97 TRP A N 1
ATOM 681 C CA . TRP A 1 97 ? 10.550 -3.583 -8.297 1.00 90.06 97 TRP A CA 1
ATOM 682 C C . TRP A 1 97 ? 9.242 -3.857 -7.568 1.00 90.06 97 TRP A C 1
ATOM 684 O O . TRP A 1 97 ? 8.166 -3.582 -8.099 1.00 90.06 97 TRP A O 1
ATOM 694 N N . ARG A 1 98 ? 9.324 -4.390 -6.347 1.00 93.06 98 ARG A N 1
ATOM 695 C CA . ARG A 1 98 ? 8.157 -4.795 -5.556 1.00 93.06 98 ARG A CA 1
ATOM 696 C C . ARG A 1 98 ? 7.959 -3.881 -4.354 1.00 93.06 98 ARG A C 1
ATOM 698 O O . ARG A 1 98 ? 8.870 -3.690 -3.554 1.00 93.06 98 ARG A O 1
ATOM 705 N N . TYR A 1 99 ? 6.742 -3.376 -4.202 1.00 90.62 99 TYR A N 1
ATOM 706 C CA . TYR A 1 99 ? 6.318 -2.551 -3.079 1.00 90.62 99 TYR A CA 1
ATOM 707 C C . TYR A 1 99 ? 5.379 -3.364 -2.196 1.00 90.62 99 TYR A C 1
ATOM 709 O O . TYR A 1 99 ? 4.373 -3.894 -2.667 1.00 90.62 99 TYR A O 1
ATOM 717 N N . VAL A 1 100 ? 5.719 -3.478 -0.914 1.00 91.88 100 VAL A N 1
ATOM 718 C CA . VAL A 1 100 ? 4.961 -4.271 0.057 1.00 91.88 100 VAL A CA 1
ATOM 719 C C . VAL A 1 100 ? 4.506 -3.366 1.190 1.00 91.88 100 VAL A C 1
ATOM 721 O O . VAL A 1 100 ? 5.318 -2.668 1.793 1.00 91.88 100 VAL A O 1
ATOM 724 N N . LEU A 1 101 ? 3.208 -3.392 1.479 1.00 88.75 101 LEU A N 1
ATOM 725 C CA . LEU A 1 101 ? 2.621 -2.694 2.613 1.00 88.75 101 LEU A CA 1
ATOM 726 C C . LEU A 1 101 ? 2.544 -3.646 3.807 1.00 88.75 101 LEU A C 1
ATOM 728 O O . LEU A 1 101 ? 1.907 -4.700 3.726 1.00 88.75 101 LEU A O 1
ATOM 732 N N . TYR A 1 102 ? 3.162 -3.251 4.917 1.00 85.56 102 TYR A N 1
ATOM 733 C CA . TYR A 1 102 ? 3.080 -3.955 6.193 1.00 85.56 102 TYR A CA 1
ATOM 734 C C . TYR A 1 102 ? 2.224 -3.162 7.183 1.00 85.56 102 TYR A C 1
ATOM 736 O O . TYR A 1 102 ? 2.351 -1.944 7.288 1.00 85.56 102 TYR A O 1
ATOM 744 N N . GLY A 1 103 ? 1.360 -3.862 7.911 1.00 79.94 103 GLY A N 1
ATOM 745 C CA . GLY A 1 103 ? 0.619 -3.350 9.058 1.00 79.94 103 GLY A CA 1
ATOM 746 C C . GLY A 1 103 ? 1.231 -3.846 10.362 1.00 79.94 103 GLY A C 1
ATOM 747 O O . GLY A 1 103 ? 1.854 -4.904 10.387 1.00 79.94 103 GLY A O 1
ATOM 748 N N . VAL A 1 104 ? 1.031 -3.102 11.448 1.00 67.56 104 VAL A N 1
ATOM 749 C CA . VAL A 1 104 ? 1.401 -3.526 12.806 1.00 67.56 104 VAL A CA 1
ATOM 750 C C . VAL A 1 104 ? 0.142 -4.063 13.484 1.00 67.56 104 VAL A C 1
ATOM 752 O O . VAL A 1 104 ? -0.794 -3.302 13.722 1.00 67.56 104 VAL A O 1
ATOM 755 N N . ALA A 1 105 ? 0.095 -5.368 13.755 1.00 63.91 105 ALA A N 1
ATOM 756 C CA . ALA A 1 105 ? -1.061 -6.026 14.371 1.00 63.91 105 ALA A CA 1
ATOM 757 C C . ALA A 1 105 ? -1.023 -5.987 15.908 1.00 63.91 105 ALA A C 1
ATOM 759 O O . ALA A 1 105 ? -2.068 -5.956 16.549 1.00 63.91 105 ALA A O 1
ATOM 760 N N . ALA A 1 106 ? 0.167 -5.955 16.512 1.00 61.94 106 ALA A N 1
ATOM 761 C CA . ALA A 1 106 ? 0.348 -5.805 17.954 1.00 61.94 106 ALA A CA 1
ATOM 762 C C . ALA A 1 106 ? 1.726 -5.199 18.249 1.00 61.94 106 ALA A C 1
ATOM 764 O O . ALA A 1 106 ? 2.714 -5.587 17.622 1.00 61.94 106 ALA A O 1
ATOM 765 N N . GLN A 1 107 ? 1.798 -4.265 19.205 1.00 52.88 107 GLN A N 1
ATOM 766 C CA . GLN A 1 107 ? 3.086 -3.813 19.735 1.00 52.88 107 GLN A CA 1
ATOM 767 C C . GLN A 1 107 ? 3.703 -4.902 20.638 1.00 52.88 107 GLN A C 1
ATOM 769 O O . GLN A 1 107 ? 2.965 -5.522 21.406 1.00 52.88 107 GLN A O 1
ATOM 774 N N . PRO A 1 108 ? 5.032 -5.112 20.590 1.00 50.38 108 PRO A N 1
ATOM 775 C CA . PRO A 1 108 ? 5.984 -4.332 19.805 1.00 50.38 108 PRO A CA 1
ATOM 776 C C . PRO A 1 108 ? 6.244 -4.844 18.374 1.00 50.38 108 PRO A C 1
ATOM 778 O O . PRO A 1 108 ? 6.681 -4.031 17.573 1.00 50.38 108 PRO A O 1
ATOM 781 N N . ASP A 1 109 ? 5.947 -6.099 18.000 1.00 54.78 109 ASP A N 1
ATOM 782 C CA . ASP A 1 109 ? 6.692 -6.709 16.873 1.00 54.78 109 ASP A CA 1
ATOM 783 C C . ASP A 1 109 ? 5.914 -7.615 15.896 1.00 54.78 109 ASP A C 1
ATOM 785 O O . ASP A 1 109 ? 6.527 -8.373 15.142 1.00 54.78 109 ASP A O 1
ATOM 789 N N . VAL A 1 110 ? 4.577 -7.568 15.843 1.00 68.94 110 VAL A N 1
ATOM 790 C CA . VAL A 1 110 ? 3.844 -8.386 14.852 1.00 68.94 110 VAL A CA 1
ATOM 791 C C . VAL A 1 110 ? 3.526 -7.567 13.605 1.00 68.94 110 VAL A C 1
ATOM 793 O O . VAL A 1 110 ? 2.532 -6.838 13.563 1.00 68.94 110 VAL A O 1
ATOM 796 N N . PHE A 1 111 ? 4.359 -7.720 12.573 1.00 74.75 111 PHE A N 1
ATOM 797 C CA . PHE A 1 111 ? 4.099 -7.180 11.240 1.00 74.75 111 PHE A CA 1
ATOM 798 C C . PHE A 1 111 ? 3.297 -8.172 10.400 1.00 74.75 111 PHE A C 1
ATOM 800 O O . PHE A 1 111 ? 3.672 -9.335 10.256 1.00 74.75 111 PHE A O 1
ATOM 807 N N . VAL A 1 112 ? 2.212 -7.697 9.798 1.00 83.38 112 VAL A N 1
ATOM 808 C CA . VAL A 1 112 ? 1.381 -8.480 8.880 1.00 83.38 112 VAL A CA 1
ATOM 809 C C . VAL A 1 112 ? 1.454 -7.850 7.500 1.00 83.38 112 VAL A C 1
ATOM 811 O O . VAL A 1 112 ? 1.336 -6.635 7.345 1.00 83.38 112 VAL A O 1
ATOM 814 N N . ARG A 1 113 ? 1.666 -8.676 6.478 1.00 86.12 113 ARG A N 1
ATOM 815 C CA . ARG A 1 113 ? 1.652 -8.238 5.083 1.00 86.12 113 ARG A CA 1
ATOM 816 C C . ARG A 1 113 ? 0.215 -7.930 4.662 1.00 86.12 113 ARG A C 1
ATOM 818 O O . ARG A 1 113 ? -0.620 -8.827 4.679 1.00 86.12 113 ARG A O 1
ATOM 825 N N . LEU A 1 114 ? -0.062 -6.683 4.284 1.00 88.38 114 LEU A N 1
ATOM 826 C CA . LEU A 1 114 ? -1.413 -6.228 3.940 1.00 88.38 114 LEU A CA 1
ATOM 827 C C . LEU A 1 114 ? -1.679 -6.256 2.437 1.00 88.38 114 LEU A C 1
ATOM 829 O O . LEU A 1 114 ? -2.753 -6.668 2.014 1.00 88.38 114 LEU A O 1
ATOM 833 N N . ALA A 1 115 ? -0.712 -5.802 1.636 1.00 90.50 115 ALA A N 1
ATOM 834 C CA . ALA A 1 115 ? -0.844 -5.720 0.185 1.00 90.50 115 ALA A CA 1
ATOM 835 C C . ALA A 1 115 ? 0.526 -5.683 -0.505 1.00 90.50 115 ALA A C 1
ATOM 837 O O . ALA A 1 115 ? 1.545 -5.355 0.113 1.00 90.50 115 ALA A O 1
ATOM 838 N N . GLU A 1 116 ? 0.547 -5.993 -1.800 1.00 92.69 116 GLU A N 1
ATOM 839 C CA . GLU A 1 116 ? 1.728 -5.863 -2.650 1.00 92.69 116 GLU A CA 1
ATOM 840 C C . GLU A 1 116 ? 1.376 -5.346 -4.045 1.00 92.69 116 GLU A C 1
ATOM 842 O O . GLU A 1 116 ? 0.274 -5.563 -4.545 1.00 92.69 116 GLU A O 1
ATOM 847 N N . THR A 1 117 ? 2.331 -4.675 -4.679 1.00 90.44 117 THR A N 1
ATOM 848 C CA . THR A 1 117 ? 2.273 -4.281 -6.089 1.00 90.44 117 THR A CA 1
ATOM 849 C C . THR A 1 117 ? 3.687 -4.283 -6.667 1.00 90.44 117 THR A C 1
ATOM 851 O O . THR A 1 117 ? 4.663 -4.202 -5.914 1.00 90.44 117 THR A O 1
ATOM 854 N N . SER A 1 118 ? 3.827 -4.386 -7.986 1.00 91.12 118 SER A N 1
ATOM 855 C CA . SER A 1 118 ? 5.132 -4.351 -8.642 1.00 91.12 118 SER A CA 1
ATOM 856 C C . SER A 1 118 ? 5.141 -3.479 -9.891 1.00 91.12 118 SER A C 1
ATOM 858 O O . SER A 1 118 ? 4.109 -3.228 -10.513 1.00 91.12 118 SER A O 1
ATOM 860 N N . VAL A 1 119 ? 6.333 -2.986 -10.225 1.00 90.12 119 VAL A N 1
ATOM 861 C CA . VAL A 1 119 ? 6.611 -2.193 -11.422 1.00 90.12 119 VAL A CA 1
ATOM 862 C C . VAL A 1 119 ? 7.755 -2.832 -12.186 1.00 90.12 119 VAL A C 1
ATOM 864 O O . VAL A 1 119 ? 8.788 -3.176 -11.612 1.00 90.12 119 VAL A O 1
ATOM 867 N N . THR A 1 120 ? 7.578 -2.975 -13.497 1.00 93.25 120 THR A N 1
ATOM 868 C CA . THR A 1 120 ? 8.633 -3.479 -14.382 1.00 93.25 120 THR A CA 1
ATOM 869 C C . THR A 1 120 ? 9.504 -2.325 -14.870 1.00 93.25 120 THR A C 1
ATOM 871 O O . THR A 1 120 ? 8.999 -1.407 -15.515 1.00 93.25 120 THR A O 1
ATOM 874 N N . VAL A 1 121 ? 10.808 -2.377 -14.605 1.00 91.94 121 VAL A N 1
ATOM 875 C CA . VAL A 1 121 ? 11.784 -1.370 -15.045 1.00 91.94 121 VAL A CA 1
ATOM 876 C C . VAL A 1 121 ? 12.627 -1.930 -16.182 1.00 91.94 121 VAL A C 1
ATOM 878 O O . VAL A 1 121 ? 13.211 -3.008 -16.039 1.00 91.94 121 VAL A O 1
ATOM 881 N N . ARG A 1 122 ? 12.674 -1.203 -17.300 1.00 90.69 122 ARG A N 1
ATOM 882 C CA . ARG A 1 122 ? 13.451 -1.549 -18.497 1.00 90.69 122 ARG A CA 1
ATOM 883 C C . ARG A 1 122 ? 14.617 -0.593 -18.728 1.00 90.69 122 ARG A C 1
ATOM 885 O O . ARG A 1 122 ? 14.528 0.586 -18.309 1.00 90.69 122 ARG A O 1
#

pLDDT: mean 71.91, std 19.95, range [37.59, 95.12]